Protein 3GK5 (pdb70)

CATH classification: 3.40.250.10

Organism: Thermoplasma volcanium (strain ATCC 51530 / DSM 4299 / JCM 9571 / NBRC 15438 / GSS1) (NCBI:txid273116)

Radius of gyration: 12.1 Å; Cα contacts (8 Å, |Δi|>4): 182; chains: 1; bounding box: 26×32×26 Å

Secondary structure (DSSP, 8-state):
--EE-HHHHHHTTTT-EEEE-S-HHHHTT-B-TT-EE--HHHHHHHGGGS-TTS-EEEE-SSSHHHHHHHHHHHTTT--EEEETTHHHHHHHTT---B--

InterPro domains:
  IPR001763 Rhodanese-like domain [PF00581] (108-194)
  IPR001763 Rhodanese-like domain [PS50206] (114-201)
  IPR001763 Rhodanese-like domain [SM00450] (104-198)
  IPR036873 Rhodanese-like domain superfamily [G3DSA:3.40.250.10] (101-205)
  IPR036873 Rhodanese-like domain superfamily [SSF52821] (93-201)
  IPR050229 Thiosulfate sulfurtransferase GlpE [PTHR43031] (103-199)

Structure (mmCIF, N/CA/C/O backbone):
data_3GK5
#
_entry.id   3GK5
#
_cell.length_a   89.446
_cell.length_b   89.446
_cell.length_c   34.554
_cell.angle_alpha   90.000
_cell.angle_beta   90.000
_cell.angle_gamma   120.000
#
_symmetry.space_group_name_H-M   'H 3'
#
loop_
_entity.id
_entity.type
_entity.pdbx_description
1 polymer 'Uncharacterized rhodanese-related protein TVG0868615'
2 water water
#
loop_
_atom_site.group_PDB
_atom_site.id
_atom_site.type_symbol
_atom_site.label_atom_id
_atom_site.label_alt_id
_atom_site.label_comp_id
_atom_site.label_asym_id
_atom_site.label_entity_id
_atom_site.label_seq_id
_atom_site.pdbx_PDB_ins_code
_atom_site.Cartn_x
_atom_site.Cartn_y
_ato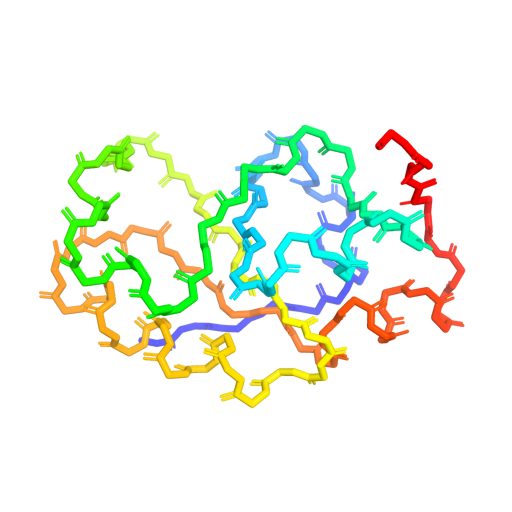m_site.Cartn_z
_atom_site.occupancy
_atom_site.B_iso_or_equiv
_atom_site.auth_seq_id
_atom_site.auth_comp_id
_atom_site.auth_asym_id
_atom_site.auth_atom_id
_atom_site.pdbx_PDB_model_num
ATOM 1 N N . TYR A 1 3 ? 41.174 12.617 -12.752 1.00 43.36 101 TYR A N 1
ATOM 2 C CA . TYR A 1 3 ? 41.042 11.230 -12.214 1.00 47.18 101 TYR A CA 1
ATOM 3 C C . TYR A 1 3 ? 42.128 10.304 -12.755 1.00 49.85 101 TYR A C 1
ATOM 4 O O . TYR A 1 3 ? 42.225 10.088 -13.965 1.00 49.98 101 TYR A O 1
ATOM 13 N N . ARG A 1 4 ? 42.940 9.761 -11.851 1.00 48.81 102 ARG A N 1
ATOM 14 C CA . ARG A 1 4 ? 44.010 8.842 -12.221 1.00 46.43 102 ARG A CA 1
ATOM 15 C C . ARG A 1 4 ? 43.888 7.567 -11.390 1.00 45.46 102 ARG A C 1
ATOM 16 O O . ARG A 1 4 ? 43.272 7.565 -10.326 1.00 47.07 102 ARG A O 1
ATOM 24 N N . SER A 1 5 ? 44.486 6.487 -11.875 1.00 43.00 103 SER A N 1
ATOM 25 C CA . SER A 1 5 ? 44.436 5.214 -11.173 1.00 39.50 103 SER A CA 1
ATOM 26 C C . SER A 1 5 ? 45.831 4.596 -11.109 1.00 37.23 103 SER A C 1
ATOM 27 O O . SER A 1 5 ? 46.705 4.951 -11.904 1.00 33.15 103 SER A O 1
ATOM 30 N N . ILE A 1 6 ? 46.036 3.675 -10.166 1.00 35.38 104 ILE A N 1
ATOM 31 C CA . ILE A 1 6 ? 47.336 3.022 -9.995 1.00 31.25 104 ILE A CA 1
ATOM 32 C C . ILE A 1 6 ? 47.260 1.551 -9.587 1.00 34.81 104 ILE A C 1
ATOM 33 O O . ILE A 1 6 ? 46.564 1.179 -8.649 1.00 31.28 104 ILE A O 1
ATOM 38 N N . ASN A 1 7 ? 48.008 0.728 -10.309 1.00 38.49 105 ASN A N 1
ATOM 39 C CA . ASN A 1 7 ? 48.075 -0.704 -10.072 1.00 36.58 105 ASN A CA 1
ATOM 40 C C . ASN A 1 7 ? 48.687 -0.986 -8.697 1.00 37.41 105 ASN A C 1
ATOM 41 O O . ASN A 1 7 ? 49.395 -0.146 -8.144 1.00 36.84 105 ASN A O 1
ATOM 46 N N . ALA A 1 8 ? 48.424 -2.172 -8.152 1.00 34.00 106 ALA A N 1
ATOM 47 C CA . ALA A 1 8 ? 48.972 -2.551 -6.850 1.00 31.27 106 ALA A CA 1
ATOM 48 C C . ALA A 1 8 ? 50.493 -2.640 -6.926 1.00 25.62 106 ALA A C 1
ATOM 49 O O . ALA A 1 8 ? 51.203 -2.080 -6.095 1.00 31.09 106 ALA A O 1
ATOM 51 N N . ALA A 1 9 ? 50.983 -3.354 -7.931 1.00 25.58 107 ALA A N 1
ATOM 52 C CA . ALA A 1 9 ? 52.413 -3.520 -8.117 1.00 30.74 107 ALA A CA 1
ATOM 53 C C . ALA A 1 9 ? 53.079 -2.162 -8.232 1.00 27.94 107 ALA A C 1
ATOM 54 O O . ALA A 1 9 ? 54.166 -1.946 -7.690 1.00 33.30 107 ALA A O 1
ATOM 56 N N . ASP A 1 10 ? 52.422 -1.249 -8.939 1.00 26.21 108 AS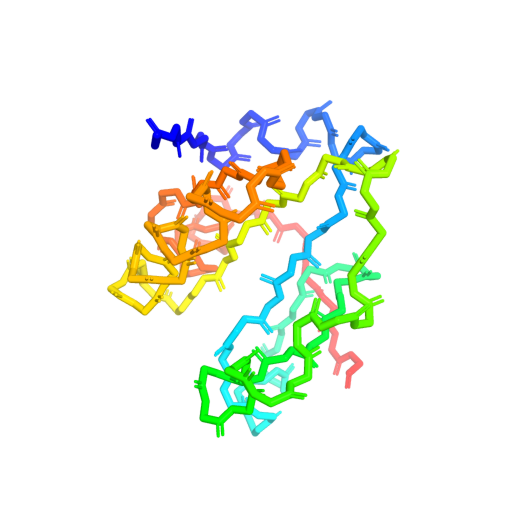P A N 1
ATOM 57 C CA . ASP A 1 10 ? 52.942 0.104 -9.121 1.00 26.07 108 ASP A CA 1
ATOM 58 C C . ASP A 1 10 ? 53.080 0.795 -7.773 1.00 28.42 108 ASP A C 1
ATOM 59 O O . ASP A 1 10 ? 54.146 1.317 -7.437 1.00 24.24 108 ASP A O 1
ATOM 64 N N . LEU A 1 11 ? 51.992 0.803 -7.006 1.00 24.23 109 LEU A N 1
ATOM 65 C 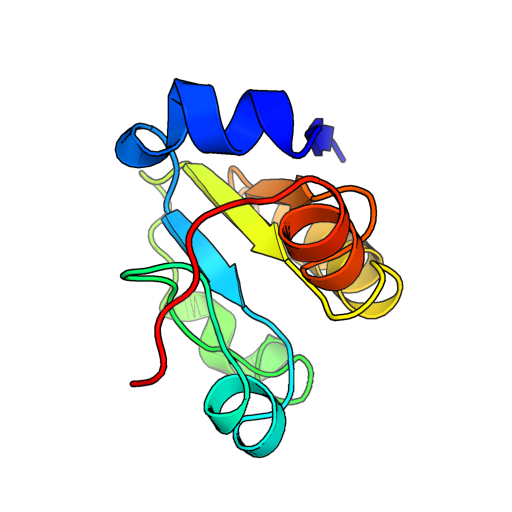CA . LEU A 1 11 ? 52.001 1.434 -5.692 1.00 28.01 109 LEU A CA 1
ATOM 66 C C . LEU A 1 11 ? 53.124 0.898 -4.813 1.00 24.70 109 LEU A C 1
ATOM 67 O O . LEU A 1 11 ? 53.895 1.670 -4.254 1.00 26.26 109 LEU A O 1
ATOM 72 N N . TYR A 1 12 ? 53.211 -0.422 -4.697 1.00 22.06 110 TYR A N 1
ATOM 73 C CA . TYR A 1 12 ? 54.232 -1.047 -3.867 1.00 22.16 110 TYR A CA 1
ATOM 74 C C . TYR A 1 12 ? 55.646 -0.679 -4.290 1.00 25.16 110 TYR A C 1
ATOM 75 O O . TYR A 1 12 ? 56.504 -0.433 -3.445 1.00 28.88 110 TYR A O 1
ATOM 84 N N . GLU A 1 13 ? 55.887 -0.632 -5.595 1.00 19.53 111 GLU A N 1
ATOM 85 C CA . GLU A 1 13 ? 57.203 -0.285 -6.106 1.00 19.80 111 GLU A CA 1
ATOM 86 C C . GLU A 1 13 ? 57.567 1.174 -5.839 1.00 19.56 111 GLU A C 1
ATOM 87 O O . GLU A 1 13 ? 58.745 1.533 -5.824 1.00 26.91 111 GLU A O 1
ATOM 93 N N . ASN A 1 14 ? 56.556 2.011 -5.638 1.00 19.99 112 ASN A N 1
ATOM 94 C CA . ASN A 1 14 ? 56.774 3.432 -5.390 1.00 21.52 112 ASN A CA 1
ATOM 95 C C . ASN A 1 14 ? 56.190 3.834 -4.044 1.00 21.09 112 ASN A C 1
ATOM 96 O O . ASN A 1 14 ? 55.969 5.013 -3.777 1.00 20.17 112 ASN A O 1
ATOM 101 N N . ILE A 1 15 ? 55.979 2.834 -3.194 1.00 23.36 113 ILE A N 1
ATOM 102 C CA . ILE A 1 15 ? 55.396 3.018 -1.871 1.00 23.24 113 ILE A CA 1
ATOM 103 C C . ILE A 1 15 ? 55.893 4.244 -1.096 1.00 24.59 113 ILE A C 1
ATOM 104 O O . ILE A 1 15 ? 55.119 4.888 -0.380 1.00 28.55 113 ILE A O 1
ATOM 109 N N . LYS A 1 16 ? 57.169 4.581 -1.239 1.00 28.56 114 LYS A N 1
ATOM 110 C CA . LYS A 1 16 ? 57.719 5.733 -0.531 1.00 23.62 114 LYS A CA 1
ATOM 111 C C . LYS A 1 16 ? 57.301 7.048 -1.187 1.00 22.55 114 LYS A C 1
ATOM 112 O O . LYS A 1 16 ? 57.324 8.107 -0.556 1.00 22.18 114 LYS A O 1
ATOM 118 N N . ALA A 1 17 ? 56.921 6.986 -2.456 1.00 15.25 115 ALA A N 1
ATOM 119 C CA . ALA A 1 17 ? 56.500 8.193 -3.153 1.00 17.40 115 ALA A CA 1
ATOM 120 C C . ALA A 1 17 ? 55.040 8.555 -2.848 1.00 20.86 115 ALA A C 1
ATOM 121 O O . ALA A 1 17 ? 54.610 9.685 -3.093 1.00 22.79 115 ALA A O 1
ATOM 123 N N . TYR A 1 18 ? 54.281 7.603 -2.315 1.00 19.62 116 TYR A N 1
ATOM 124 C CA . TYR A 1 18 ? 52.881 7.854 -1.993 1.00 27.89 116 TYR A CA 1
ATOM 125 C C . TYR A 1 18 ? 52.610 7.815 -0.510 1.00 24.00 116 TYR A C 1
ATOM 126 O O . TYR A 1 18 ? 53.432 7.352 0.280 1.00 29.49 116 TYR A O 1
ATOM 135 N N . THR A 1 19 ? 51.428 8.305 -0.160 1.00 22.72 117 THR A N 1
ATOM 136 C CA . THR A 1 19 ? 50.934 8.330 1.205 1.00 21.84 117 THR A CA 1
ATOM 137 C C . THR A 1 19 ? 49.557 7.709 1.090 1.00 17.17 117 THR A C 1
ATOM 138 O O . THR A 1 19 ? 48.610 8.372 0.713 1.00 15.79 117 THR A O 1
ATOM 142 N N . VAL A 1 20 ? 49.463 6.426 1.402 1.00 26.52 118 VAL A N 1
ATOM 143 C CA . VAL A 1 20 ? 48.208 5.699 1.303 1.00 23.68 118 VAL A CA 1
ATOM 144 C C . VAL A 1 20 ? 47.093 6.287 2.159 1.00 26.59 118 VAL A C 1
ATOM 145 O O . VAL A 1 20 ? 47.265 6.464 3.366 1.00 27.76 118 VAL A O 1
ATOM 149 N N . LEU A 1 21 ? 45.954 6.585 1.534 1.00 21.11 119 LEU A N 1
ATOM 150 C CA . LEU A 1 21 ? 44.794 7.112 2.259 1.00 22.09 119 LEU A CA 1
ATOM 151 C C . LEU A 1 21 ? 43.749 5.998 2.276 1.00 19.74 11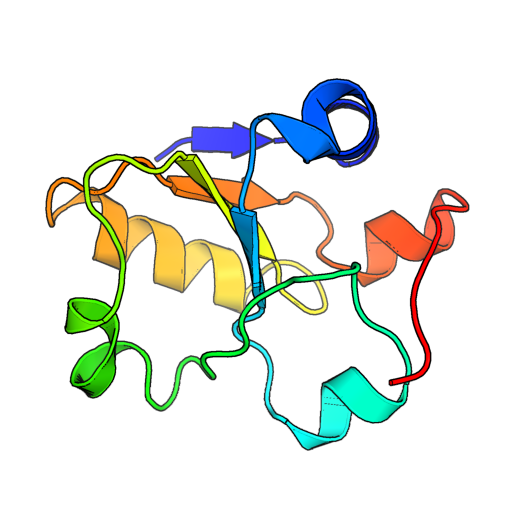9 LEU A C 1
ATOM 152 O O . LEU A 1 21 ? 43.198 5.641 1.232 1.00 18.46 119 LEU A O 1
ATOM 157 N N . ASP A 1 22 ? 43.471 5.456 3.458 1.00 14.97 120 ASP A N 1
ATOM 158 C CA . ASP A 1 22 ? 42.499 4.371 3.587 1.00 16.14 120 ASP A CA 1
ATOM 159 C C . ASP A 1 22 ? 41.157 4.970 3.976 1.00 16.84 120 ASP A C 1
ATOM 160 O O . ASP A 1 22 ? 40.998 5.473 5.085 1.00 16.44 120 ASP A O 1
ATOM 165 N N . VAL A 1 23 ? 40.196 4.907 3.055 1.00 24.83 121 VAL A N 1
ATOM 166 C CA . VAL A 1 23 ? 38.870 5.481 3.267 1.00 22.77 121 VAL A CA 1
ATOM 167 C C . VAL A 1 23 ? 37.805 4.511 3.755 1.00 14.64 121 VAL A C 1
ATOM 168 O O . VAL A 1 23 ? 36.611 4.803 3.699 1.00 19.21 121 VAL A O 1
ATOM 172 N N . ARG A 1 24 ? 38.250 3.365 4.246 1.00 21.37 122 ARG A N 1
ATOM 173 C CA . ARG A 1 24 ? 37.359 2.341 4.770 1.00 19.44 122 ARG A CA 1
ATOM 174 C C . ARG A 1 24 ? 37.011 2.696 6.209 1.00 14.72 122 ARG A C 1
ATOM 175 O O . ARG A 1 24 ? 37.619 3.586 6.799 1.00 19.78 122 ARG A O 1
ATOM 183 N N . GLU A 1 25 ? 36.031 1.997 6.767 1.00 18.14 123 GLU A N 1
ATOM 184 C CA . GLU A 1 25 ? 35.624 2.233 8.143 1.00 24.69 123 GLU A CA 1
ATOM 185 C C . GLU A 1 25 ? 36.703 1.653 9.047 1.00 22.68 123 GLU A C 1
ATOM 186 O O . GLU A 1 25 ? 37.337 0.657 8.707 1.00 25.34 123 GLU A O 1
ATOM 192 N N . PRO A 1 26 ? 36.925 2.274 10.213 1.00 23.61 124 PRO A 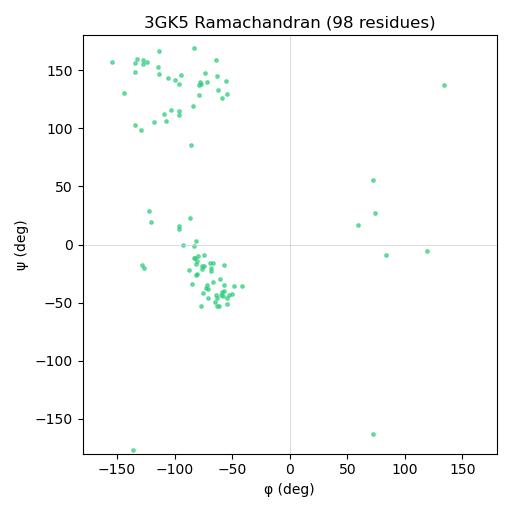N 1
ATOM 193 C CA . PRO A 1 26 ? 37.935 1.844 11.186 1.00 20.23 124 PRO A CA 1
ATOM 194 C C . PRO A 1 26 ? 37.970 0.366 11.572 1.00 27.81 124 PRO A C 1
ATOM 195 O O . PRO A 1 26 ? 39.052 -0.189 11.779 1.00 35.59 124 PRO A O 1
ATOM 199 N N . PHE A 1 27 ? 36.810 -0.280 11.657 1.00 27.89 125 PHE A N 1
ATOM 200 C CA . PHE A 1 27 ? 36.772 -1.697 12.032 1.00 23.84 125 PHE A CA 1
ATOM 201 C C . PHE A 1 27 ? 37.348 -2.589 10.954 1.00 22.77 125 PHE A C 1
ATOM 202 O O . PHE A 1 27 ? 37.659 -3.746 11.205 1.00 30.13 125 PHE A O 1
ATOM 210 N N . GLU A 1 28 ? 37.481 -2.051 9.752 1.00 21.65 126 GLU A N 1
ATOM 211 C CA . GLU A 1 28 ? 38.004 -2.821 8.640 1.00 15.76 126 GLU A CA 1
ATOM 212 C C . GLU A 1 28 ? 39.515 -2.900 8.652 1.00 14.36 126 GLU A C 1
ATOM 213 O O . GLU A 1 28 ? 40.088 -3.836 8.110 1.00 20.74 126 GLU A O 1
ATOM 219 N N . LEU A 1 29 ? 40.167 -1.918 9.262 1.00 19.51 127 LEU A N 1
ATOM 220 C CA . LEU A 1 29 ? 41.623 -1.910 9.295 1.00 18.66 127 LEU A CA 1
ATOM 221 C C . LEU A 1 29 ? 42.224 -2.887 10.294 1.00 16.07 127 LEU A C 1
ATOM 222 O O . LEU A 1 29 ? 43.389 -3.249 10.186 1.00 16.82 127 LEU A O 1
ATOM 227 N N . ILE A 1 30 ? 41.432 -3.335 11.257 1.00 24.36 128 ILE A N 1
ATOM 228 C CA . ILE A 1 30 ? 41.961 -4.267 12.234 1.00 28.96 128 ILE A CA 1
ATOM 229 C C . ILE A 1 30 ? 42.295 -5.593 11.552 1.00 27.82 128 ILE A C 1
ATOM 230 O O . ILE A 1 30 ? 43.024 -6.418 12.102 1.00 26.96 128 ILE A O 1
ATOM 235 N N . PHE A 1 31 ? 41.776 -5.791 10.345 1.00 19.99 129 PHE A N 1
ATOM 236 C CA . PHE A 1 31 ? 42.052 -7.021 9.626 1.00 19.74 129 PHE A CA 1
ATOM 237 C C . PHE A 1 31 ? 43.260 -6.883 8.700 1.00 20.59 129 PHE A C 1
ATOM 238 O O . PHE A 1 31 ? 43.654 -7.829 8.026 1.00 24.56 129 PHE A O 1
ATOM 246 N N . GLY A 1 32 ? 43.861 -5.701 8.685 1.00 24.86 130 GLY A N 1
ATOM 247 C CA . GLY A 1 32 ? 45.024 -5.494 7.845 1.00 25.39 130 GLY A CA 1
ATOM 248 C C . GLY A 1 32 ? 44.964 -4.199 7.066 1.00 25.35 130 GLY A C 1
ATOM 249 O O . GLY A 1 32 ? 43.915 -3.833 6.532 1.00 33.63 130 GLY A O 1
ATOM 250 N N . SER A 1 33 ? 46.089 -3.496 7.009 1.00 21.14 131 SER A N 1
ATOM 251 C CA . SER A 1 33 ? 46.153 -2.242 6.278 1.00 21.98 131 SER A CA 1
ATOM 252 C C . SER A 1 33 ? 47.572 -1.967 5.829 1.00 17.29 131 SER A C 1
ATOM 253 O O . SER A 1 33 ? 48.523 -2.498 6.390 1.00 21.36 131 SER A O 1
ATOM 256 N N . ILE A 1 34 ? 47.716 -1.150 4.797 1.00 18.96 132 ILE A N 1
ATOM 257 C CA . ILE A 1 34 ? 49.039 -0.820 4.310 1.00 16.37 132 ILE A CA 1
ATOM 258 C C . ILE A 1 34 ? 49.678 0.087 5.338 1.00 17.36 132 ILE A C 1
ATOM 259 O O . ILE A 1 34 ? 49.027 0.969 5.897 1.00 16.89 132 ILE A O 1
ATOM 264 N N . ALA A 1 35 ? 50.958 -0.142 5.584 1.00 20.12 133 ALA A N 1
ATOM 265 C CA . ALA A 1 35 ? 51.710 0.618 6.569 1.00 21.05 133 ALA A CA 1
ATOM 266 C C . ALA A 1 35 ? 51.699 2.125 6.375 1.00 25.30 133 ALA A C 1
ATOM 267 O O . ALA A 1 35 ? 51.802 2.633 5.253 1.00 25.64 133 ALA A O 1
ATOM 269 N N . ASN A 1 36 ? 51.602 2.824 7.504 1.00 27.16 134 ASN A N 1
ATOM 270 C CA . ASN A 1 36 ? 51.590 4.281 7.553 1.00 23.23 134 ASN A CA 1
ATOM 271 C C . ASN A 1 36 ? 50.447 4.910 6.764 1.00 22.77 134 ASN A C 1
ATOM 272 O O . ASN A 1 36 ? 50.485 6.100 6.461 1.00 19.27 134 ASN A O 1
ATOM 277 N N . SER A 1 37 ? 49.432 4.125 6.424 1.00 22.97 135 SER A N 1
ATOM 278 C CA . SER A 1 37 ? 48.313 4.684 5.681 1.00 33.47 135 SER A CA 1
ATOM 279 C C . SER A 1 37 ? 47.395 5.443 6.645 1.00 33.22 135 SER A C 1
ATOM 280 O O . SER A 1 37 ? 47.012 4.918 7.691 1.00 41.31 135 SER A O 1
ATOM 283 N N . ILE A 1 38 ? 47.076 6.691 6.310 1.00 29.42 136 ILE A N 1
ATOM 284 C CA . ILE A 1 38 ? 46.188 7.491 7.141 1.00 22.13 136 ILE A CA 1
ATOM 285 C C . ILE A 1 38 ? 44.768 7.016 6.879 1.00 22.97 136 ILE A C 1
ATOM 286 O O . ILE A 1 38 ? 44.394 6.766 5.731 1.00 23.05 136 ILE A O 1
ATOM 291 N N . ASN A 1 39 ? 43.980 6.906 7.945 1.00 16.87 137 ASN A N 1
ATOM 292 C CA . ASN A 1 39 ? 42.608 6.436 7.837 1.00 17.94 137 ASN A CA 1
ATOM 293 C C . ASN A 1 39 ? 41.553 7.536 7.922 1.00 17.35 137 ASN A C 1
ATOM 294 O O . ASN A 1 39 ? 41.416 8.213 8.941 1.00 18.55 137 ASN A O 1
ATOM 299 N N . ILE A 1 40 ? 40.826 7.714 6.827 1.00 12.42 138 ILE A N 1
ATOM 300 C CA . ILE A 1 40 ? 39.741 8.668 6.775 1.00 12.49 138 ILE A CA 1
ATOM 301 C C . ILE A 1 40 ? 38.547 7.989 6.110 1.00 19.89 138 ILE A C 1
ATOM 302 O O . ILE A 1 40 ? 38.513 7.816 4.888 1.00 21.71 138 ILE A O 1
ATOM 307 N N . PRO A 1 41 ? 37.558 7.572 6.914 1.00 23.24 139 PRO A N 1
ATOM 308 C CA . PRO A 1 41 ? 36.368 6.912 6.360 1.00 15.38 139 PRO A CA 1
ATOM 309 C C . PRO A 1 41 ? 35.627 7.885 5.454 1.00 17.30 139 PRO A C 1
ATOM 310 O O . PRO A 1 41 ? 35.615 9.074 5.731 1.00 25.18 139 PRO A O 1
ATOM 314 N N . ILE A 1 42 ? 35.030 7.388 4.372 1.00 20.07 140 ILE A N 1
ATOM 315 C CA . ILE A 1 42 ? 34.290 8.237 3.434 1.00 26.57 140 ILE A CA 1
ATOM 316 C C . ILE A 1 42 ? 33.167 9.023 4.108 1.00 29.58 140 ILE A C 1
ATOM 317 O O . ILE A 1 42 ? 32.658 9.997 3.550 1.00 28.40 140 ILE A O 1
ATOM 322 N N . SER A 1 43 ? 32.769 8.594 5.301 1.00 32.91 141 SER A N 1
ATOM 323 C CA . SER A 1 43 ? 31.694 9.266 6.027 1.00 36.82 141 SER A CA 1
ATOM 324 C C . SER A 1 43 ? 32.228 10.464 6.787 1.00 37.51 141 SER A C 1
ATOM 325 O O . SER A 1 43 ? 31.478 11.196 7.443 1.00 38.85 141 SER A O 1
ATOM 328 N N . GLU A 1 44 ? 33.534 10.666 6.685 1.00 31.47 142 GLU A N 1
ATOM 329 C CA . GLU A 1 44 ? 34.174 11.776 7.359 1.00 27.27 142 GLU A CA 1
ATOM 330 C C . GLU A 1 44 ? 35.013 12.564 6.380 1.00 21.87 142 GLU A C 1
ATOM 331 O O . GLU A 1 44 ? 35.351 13.713 6.641 1.00 28.71 142 GLU A O 1
ATOM 337 N N . LEU A 1 45 ? 35.325 11.948 5.245 1.00 18.31 143 LEU A N 1
ATOM 338 C CA . LEU A 1 45 ? 36.166 12.583 4.236 1.00 19.10 143 LEU A CA 1
ATOM 339 C C . LEU A 1 45 ? 35.707 13.988 3.886 1.00 17.58 143 LEU A C 1
ATOM 340 O O . LEU A 1 45 ? 36.517 14.902 3.753 1.00 25.45 143 LEU A O 1
ATOM 345 N N . ARG A 1 46 ? 34.403 14.159 3.739 1.00 27.68 144 ARG A N 1
ATOM 346 C CA . ARG A 1 46 ? 33.847 15.458 3.408 1.00 30.69 144 ARG A CA 1
ATOM 347 C C . ARG A 1 46 ? 34.214 16.521 4.444 1.00 24.85 144 ARG A C 1
ATOM 348 O O . ARG A 1 46 ? 34.601 17.623 4.085 1.00 23.49 144 ARG A O 1
ATOM 356 N N . GLU A 1 47 ? 34.118 16.181 5.725 1.00 34.60 145 GLU A N 1
ATOM 357 C CA . GLU A 1 47 ? 34.428 17.136 6.784 1.00 34.05 145 GLU A CA 1
ATOM 358 C C . GLU A 1 47 ? 35.886 17.193 7.207 1.00 37.18 145 GLU A C 1
ATOM 359 O O . GLU A 1 47 ? 36.327 18.188 7.782 1.00 40.22 145 GLU A O 1
ATOM 365 N N . LYS A 1 48 ? 36.644 16.138 6.942 1.00 39.90 146 LYS A N 1
ATOM 366 C CA . LYS A 1 48 ? 38.033 16.136 7.376 1.00 39.07 146 LYS A CA 1
ATOM 367 C C . LYS A 1 48 ? 39.085 15.945 6.295 1.00 32.76 146 LYS A C 1
ATOM 368 O O . LYS A 1 48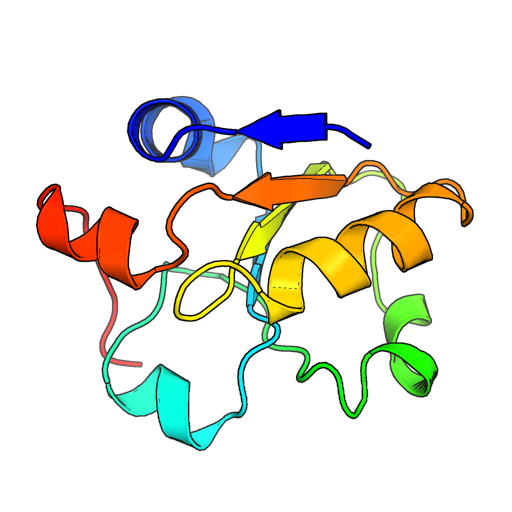 ? 40.169 15.436 6.565 1.00 35.89 146 LYS A O 1
ATOM 374 N N . TRP A 1 49 ? 38.774 16.365 5.077 1.00 25.26 147 TRP A N 1
ATOM 375 C CA . TRP A 1 49 ? 39.725 16.229 3.984 1.00 27.72 147 TRP A CA 1
ATOM 376 C C . TRP A 1 49 ? 40.717 17.390 4.016 1.00 34.05 147 TRP A C 1
ATOM 377 O O . TRP A 1 49 ? 41.731 17.380 3.316 1.00 34.83 147 TRP A O 1
ATOM 388 N N . LYS A 1 50 ? 40.403 18.394 4.828 1.00 35.80 148 LYS A N 1
ATOM 389 C CA . LYS A 1 50 ? 41.232 19.579 4.958 1.00 36.47 148 LYS A CA 1
ATOM 390 C C . LYS A 1 50 ? 42.542 19.225 5.635 1.00 32.41 148 LYS A C 1
ATOM 391 O O . LYS A 1 50 ? 43.537 19.942 5.519 1.00 33.37 148 LYS A O 1
ATOM 397 N N . ILE A 1 51 ? 42.538 18.096 6.327 1.00 32.95 149 ILE A N 1
ATOM 398 C CA . ILE A 1 51 ? 43.715 17.627 7.040 1.00 37.49 149 ILE A CA 1
ATOM 399 C C . ILE A 1 51 ? 44.757 17.078 6.073 1.00 34.05 149 ILE A C 1
ATOM 400 O O . ILE A 1 51 ? 45.886 16.801 6.461 1.00 41.18 149 ILE A O 1
ATOM 405 N N . LEU A 1 52 ? 44.372 16.936 4.811 1.00 30.93 150 LEU A N 1
ATOM 406 C CA . LEU A 1 52 ? 45.265 16.416 3.786 1.00 29.25 150 LEU A CA 1
ATOM 407 C C . LEU A 1 52 ? 46.269 17.447 3.276 1.00 33.76 150 LEU A C 1
ATOM 408 O O . LEU A 1 52 ? 45.917 18.604 3.042 1.00 44.94 150 LEU A O 1
ATOM 413 N N . GLU A 1 53 ? 47.518 17.018 3.106 1.00 32.97 151 GLU A N 1
ATOM 414 C CA . GLU A 1 53 ? 48.587 17.890 2.611 1.00 33.51 151 GLU A CA 1
ATOM 415 C C . GLU A 1 53 ? 48.487 18.062 1.105 1.00 34.55 151 GLU A C 1
ATOM 416 O O . GLU A 1 53 ? 48.225 17.104 0.378 1.00 34.67 151 GLU A O 1
ATOM 422 N N . ARG A 1 54 ? 48.729 19.279 0.637 1.00 37.78 152 ARG A N 1
ATOM 423 C CA . ARG A 1 54 ? 48.654 19.569 -0.788 1.00 36.98 152 ARG A CA 1
ATOM 424 C C . ARG A 1 54 ? 49.942 19.155 -1.481 1.00 35.81 152 ARG A C 1
ATOM 425 O O . ARG A 1 54 ? 49.952 18.845 -2.674 1.00 37.99 152 ARG A O 1
ATOM 433 N N . ASP A 1 55 ? 51.026 19.149 -0.710 1.00 34.83 153 ASP A N 1
ATOM 434 C CA . ASP A 1 55 ? 52.347 18.788 -1.211 1.00 27.75 153 ASP A CA 1
ATOM 435 C C . ASP A 1 55 ? 52.609 17.288 -1.153 1.00 32.76 153 ASP A C 1
ATOM 436 O O . ASP A 1 55 ? 53.762 16.859 -1.124 1.00 38.63 153 ASP A O 1
ATOM 441 N N . LYS A 1 56 ? 51.548 16.492 -1.127 1.00 28.72 154 LYS A N 1
ATOM 442 C CA . LYS A 1 56 ? 51.712 15.051 -1.089 1.00 30.10 154 LYS A CA 1
ATOM 443 C C . LYS A 1 56 ? 50.989 14.372 -2.224 1.00 30.19 154 LYS A C 1
ATOM 444 O O . LYS A 1 56 ? 50.056 14.927 -2.800 1.00 26.48 154 LYS A O 1
ATOM 450 N N . LYS A 1 57 ? 51.449 13.167 -2.544 1.00 33.12 155 LYS A N 1
ATOM 451 C CA . LYS A 1 57 ? 50.871 12.340 -3.598 1.00 26.21 155 LYS A CA 1
ATOM 452 C C . LYS A 1 57 ? 50.132 11.219 -2.877 1.00 20.64 155 LYS A C 1
ATOM 453 O O . LYS A 1 57 ? 50.751 10.310 -2.332 1.00 21.66 155 LYS A O 1
ATOM 459 N N . TYR A 1 58 ? 48.808 11.286 -2.869 1.00 19.27 156 TYR A N 1
ATOM 460 C CA . TYR A 1 58 ? 48.017 10.276 -2.182 1.00 22.53 156 TYR A CA 1
ATOM 461 C C . TYR A 1 58 ? 47.529 9.124 -3.049 1.00 26.12 156 TYR A C 1
ATOM 462 O O . TYR A 1 58 ? 47.215 9.296 -4.228 1.00 33.43 156 TYR A O 1
ATOM 471 N N . ALA A 1 59 ? 47.472 7.948 -2.437 1.00 18.26 157 ALA A N 1
ATOM 472 C CA . ALA A 1 59 ? 46.985 6.741 -3.090 1.00 22.13 157 ALA A CA 1
ATOM 473 C C . ALA A 1 59 ? 45.754 6.323 -2.276 1.00 17.87 157 ALA A C 1
ATOM 474 O O . ALA A 1 59 ? 45.876 5.820 -1.154 1.00 24.12 157 ALA A O 1
ATOM 476 N N . VAL A 1 60 ? 44.570 6.548 -2.836 1.00 16.24 158 VAL A N 1
ATOM 477 C CA . VAL A 1 60 ? 43.327 6.234 -2.137 1.00 10.62 158 VAL A CA 1
ATOM 478 C C . VAL A 1 60 ? 42.950 4.785 -2.300 1.00 9.92 158 VAL A C 1
ATOM 479 O O . VAL A 1 60 ? 42.724 4.304 -3.410 1.00 20.70 158 VAL A O 1
ATOM 483 N N . ILE A 1 61 ? 42.872 4.090 -1.178 1.00 11.45 159 ILE A N 1
ATOM 484 C CA . ILE A 1 61 ? 42.553 2.689 -1.223 1.00 9.12 159 ILE A CA 1
ATOM 485 C C . ILE A 1 61 ? 41.223 2.383 -0.585 1.00 11.38 159 ILE A C 1
ATOM 486 O O . ILE A 1 61 ? 40.761 3.074 0.316 1.00 21.98 159 ILE A O 1
ATOM 491 N N . CYS A 1 62 ? 40.621 1.313 -1.057 1.00 14.71 160 CYS A N 1
ATOM 492 C CA . CYS A 1 62 ? 39.324 0.901 -0.577 1.00 25.52 160 CYS A CA 1
ATOM 493 C C . CYS A 1 62 ? 39.328 -0.618 -0.366 1.00 21.13 160 CYS A C 1
ATOM 494 O O . CYS A 1 62 ? 40.358 -1.258 -0.542 1.00 28.03 160 CYS A O 1
ATOM 497 N N . ALA A 1 63 ? 38.205 -1.208 0.015 1.00 23.11 161 ALA A N 1
ATOM 498 C CA . ALA A 1 63 ? 38.196 -2.660 0.192 1.00 29.05 161 ALA A CA 1
ATOM 499 C C . ALA A 1 63 ? 38.281 -3.305 -1.183 1.00 24.75 161 ALA A C 1
ATOM 500 O O . ALA A 1 63 ? 39.060 -4.236 -1.395 1.00 22.97 161 ALA A O 1
ATOM 502 N N . HIS A 1 64 ? 37.479 -2.795 -2.116 1.00 26.64 162 HIS A N 1
ATOM 503 C CA . HIS A 1 64 ? 37.455 -3.318 -3.477 1.00 34.30 162 HIS A CA 1
ATOM 504 C C . HIS A 1 64 ? 37.665 -2.243 -4.532 1.00 24.28 162 HIS A C 1
ATOM 505 O O . HIS A 1 64 ? 38.019 -2.556 -5.664 1.00 31.97 162 HIS A O 1
ATOM 512 N N . GLY A 1 65 ? 37.434 -0.986 -4.162 1.00 25.40 163 GLY A N 1
ATOM 513 C CA . GLY A 1 65 ? 37.632 0.108 -5.096 1.00 25.76 163 GLY A CA 1
ATOM 514 C C . GLY A 1 65 ? 36.408 0.950 -5.412 1.00 28.29 163 GLY A C 1
ATOM 515 O O . GLY A 1 65 ? 36.498 1.961 -6.109 1.00 34.42 163 GLY A O 1
ATOM 516 N N . ASN A 1 66 ? 35.257 0.547 -4.897 1.00 27.12 164 ASN A N 1
ATOM 517 C CA . ASN A 1 66 ? 34.024 1.276 -5.152 1.00 22.16 164 ASN A CA 1
ATOM 518 C C . ASN A 1 66 ? 33.958 2.598 -4.389 1.00 27.09 164 ASN A C 1
ATOM 519 O O . ASN A 1 66 ? 33.466 3.596 -4.914 1.00 28.71 164 ASN A O 1
ATOM 524 N N . ARG A 1 67 ? 34.471 2.604 -3.160 1.00 21.43 165 ARG A N 1
ATOM 525 C CA . ARG A 1 67 ? 34.458 3.801 -2.322 1.00 15.91 165 ARG A CA 1
ATOM 526 C C . ARG A 1 67 ? 35.644 4.718 -2.618 1.00 24.11 165 ARG A C 1
ATOM 527 O O . ARG A 1 67 ? 35.536 5.942 -2.534 1.00 19.40 165 ARG A O 1
ATOM 535 N N . SER A 1 68 ? 36.780 4.123 -2.961 1.00 19.28 166 SER A N 1
ATOM 536 C CA . SER A 1 68 ? 37.960 4.901 -3.283 1.00 18.07 166 SER A CA 1
ATOM 537 C C . SER A 1 68 ? 37.689 5.741 -4.534 1.00 25.66 166 SER A C 1
ATOM 538 O O . SER A 1 68 ? 38.039 6.919 -4.585 1.00 23.43 166 SER A O 1
ATOM 541 N N . ALA A 1 69 ? 37.051 5.136 -5.533 1.00 25.44 167 ALA A N 1
ATOM 542 C CA . ALA A 1 69 ? 36.744 5.830 -6.782 1.00 21.02 167 ALA A CA 1
ATOM 543 C C . ALA A 1 69 ? 35.977 7.114 -6.538 1.00 21.99 167 ALA A C 1
ATOM 544 O O . ALA A 1 69 ? 36.296 8.156 -7.116 1.00 27.56 167 ALA A O 1
ATOM 546 N N . ALA A 1 70 ? 34.967 7.036 -5.679 1.00 19.97 168 ALA A N 1
ATOM 547 C CA . ALA A 1 70 ? 34.149 8.201 -5.369 1.00 18.81 168 ALA A CA 1
ATOM 548 C C . ALA A 1 70 ? 34.936 9.275 -4.615 1.00 22.34 168 ALA A C 1
ATOM 549 O O . ALA A 1 70 ? 34.695 10.471 -4.787 1.00 22.05 168 ALA A O 1
ATOM 551 N N . ALA A 1 71 ? 35.892 8.848 -3.799 1.00 20.20 169 ALA A N 1
ATOM 552 C CA . ALA A 1 71 ? 36.716 9.784 -3.043 1.00 22.78 169 ALA A CA 1
ATOM 553 C C . ALA A 1 71 ? 37.672 10.529 -3.979 1.00 22.19 169 ALA A C 1
ATOM 554 O O . ALA A 1 71 ? 37.925 11.719 -3.811 1.00 18.81 169 ALA A O 1
ATOM 556 N N . VAL A 1 72 ? 38.208 9.824 -4.964 1.00 20.51 170 VAL A N 1
ATOM 557 C CA . VAL A 1 72 ? 39.130 10.446 -5.887 1.00 15.11 170 VAL A CA 1
ATOM 558 C C . VAL A 1 72 ? 38.491 11.567 -6.692 1.00 19.00 170 VAL A C 1
ATOM 559 O O . VAL A 1 72 ? 39.070 12.636 -6.831 1.00 19.28 170 VAL A O 1
ATOM 563 N N . GLU A 1 73 ? 37.295 11.322 -7.218 1.00 28.45 171 GLU A N 1
ATOM 564 C CA . GLU A 1 73 ? 36.586 12.320 -8.015 1.00 27.39 171 GLU A CA 1
ATOM 565 C C . GLU A 1 73 ? 36.319 13.572 -7.186 1.00 25.70 171 GLU A C 1
ATOM 566 O O . GLU A 1 73 ? 36.250 14.676 -7.714 1.00 22.59 171 GLU A O 1
ATOM 572 N N . PHE A 1 74 ? 36.173 13.383 -5.881 1.00 28.34 172 PHE A N 1
ATOM 573 C CA . PHE A 1 74 ? 35.909 14.479 -4.967 1.00 22.67 172 PHE A CA 1
ATOM 574 C C . PHE A 1 74 ? 37.170 15.291 -4.679 1.00 23.00 172 PHE A C 1
ATOM 575 O O . PHE A 1 74 ? 37.183 16.509 -4.836 1.00 27.70 172 PHE A O 1
ATOM 583 N N . LEU A 1 75 ? 38.237 14.618 -4.270 1.00 20.55 173 LEU A N 1
ATOM 584 C CA . LEU A 1 75 ? 39.475 15.313 -3.937 1.00 25.73 173 LEU A CA 1
ATOM 585 C C . LEU A 1 75 ? 40.247 15.800 -5.162 1.00 33.39 173 LEU A C 1
ATOM 586 O O . LEU A 1 75 ? 41.113 16.666 -5.045 1.00 36.05 173 LEU A O 1
ATOM 591 N N . SER A 1 76 ? 39.942 15.242 -6.330 1.00 30.38 174 SER A N 1
ATOM 592 C CA . SER A 1 76 ? 40.632 15.632 -7.552 1.00 28.67 174 SER A CA 1
ATOM 593 C C . SER A 1 76 ? 40.212 17.027 -7.988 1.00 33.44 174 SER A C 1
ATOM 594 O O . SER A 1 76 ? 41.015 17.790 -8.521 1.00 42.96 174 SER A O 1
ATOM 597 N N . GLN A 1 77 ? 38.949 17.363 -7.762 1.00 36.31 175 GLN A N 1
ATOM 598 C CA . GLN A 1 77 ? 38.451 18.671 -8.155 1.00 41.55 175 GLN A CA 1
ATOM 599 C C . GLN A 1 77 ? 38.851 19.727 -7.136 1.00 40.44 175 GLN A C 1
ATOM 600 O O . GLN A 1 77 ? 38.677 20.917 -7.372 1.00 47.24 175 GLN A O 1
ATOM 606 N N . LEU A 1 78 ? 39.384 19.293 -5.998 1.00 39.37 176 LEU A N 1
ATOM 607 C CA . LEU A 1 78 ? 39.804 20.231 -4.965 1.00 34.19 176 LEU A CA 1
ATOM 608 C C . LEU A 1 78 ? 41.295 20.523 -5.089 1.00 36.69 176 LEU A C 1
ATOM 609 O O . LEU A 1 78 ? 41.913 21.070 -4.171 1.00 36.87 176 LEU A O 1
ATOM 614 N N . GLY A 1 79 ? 41.870 20.135 -6.223 1.00 29.41 177 GLY A N 1
ATOM 615 C CA . GLY A 1 79 ? 43.281 20.384 -6.468 1.00 33.96 177 GLY A CA 1
ATOM 616 C C . GLY A 1 79 ? 44.272 19.522 -5.711 1.00 33.85 177 GLY A C 1
ATO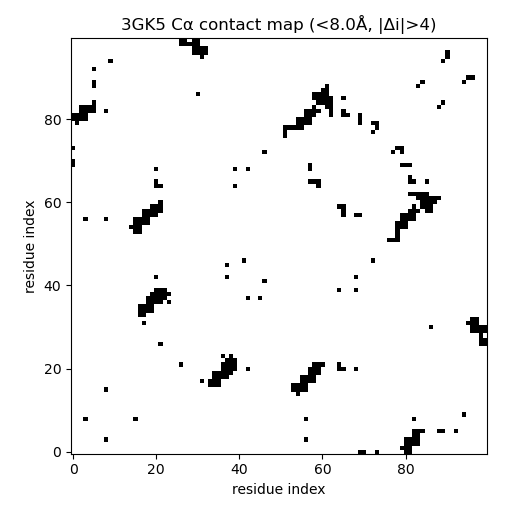M 617 O O . GLY A 1 79 ? 45.404 19.940 -5.463 1.00 30.12 177 GLY A O 1
ATOM 618 N N . LEU A 1 80 ? 43.857 18.316 -5.340 1.00 33.40 178 LEU A N 1
ATOM 619 C CA . LEU A 1 80 ? 44.745 17.418 -4.621 1.00 26.83 178 LEU A CA 1
ATOM 620 C C . LEU A 1 80 ? 45.348 16.387 -5.549 1.00 27.23 178 LEU A C 1
ATOM 621 O O . LEU A 1 80 ? 44.697 15.877 -6.462 1.00 16.16 178 LEU A O 1
ATOM 626 N N . ASN A 1 81 ? 46.615 16.095 -5.310 1.00 28.91 179 ASN A N 1
ATOM 627 C CA . ASN A 1 81 ? 47.328 15.118 -6.104 1.00 31.55 179 ASN A CA 1
ATOM 628 C C . ASN A 1 81 ? 47.065 13.732 -5.505 1.00 33.71 179 ASN A C 1
ATOM 629 O O . ASN A 1 81 ? 47.840 13.250 -4.673 1.00 31.29 179 ASN A O 1
ATOM 634 N N . ILE A 1 82 ? 45.952 13.117 -5.915 1.00 31.01 180 ILE A N 1
ATOM 635 C CA . ILE A 1 82 ? 45.570 11.789 -5.435 1.00 24.20 180 ILE A CA 1
ATOM 636 C C . ILE A 1 82 ? 45.284 10.850 -6.595 1.00 23.62 180 ILE A C 1
ATOM 637 O O . ILE A 1 82 ? 44.943 11.288 -7.689 1.00 34.28 180 ILE A O 1
ATOM 642 N N . VAL A 1 83 ? 45.423 9.553 -6.342 1.00 23.74 181 VAL A N 1
ATOM 643 C CA . VAL A 1 83 ? 45.181 8.529 -7.348 1.00 15.21 181 VAL A CA 1
ATOM 644 C C . VAL A 1 83 ? 44.341 7.418 -6.726 1.00 16.97 181 VAL A C 1
ATOM 645 O O . VAL A 1 83 ? 44.357 7.244 -5.513 1.00 25.55 181 VAL A O 1
ATOM 649 N N . ASP A 1 84 ? 43.614 6.671 -7.551 1.00 14.56 182 ASP A N 1
ATOM 650 C CA . ASP A 1 84 ? 42.772 5.574 -7.064 1.00 24.14 182 ASP A CA 1
ATOM 651 C C . ASP A 1 84 ? 43.541 4.256 -7.190 1.00 24.93 182 ASP A C 1
ATOM 652 O O . ASP A 1 84 ? 44.229 4.032 -8.186 1.00 35.08 182 ASP A O 1
ATOM 657 N N . VAL A 1 85 ? 43.443 3.398 -6.179 1.00 15.91 183 VAL A N 1
ATOM 658 C CA . VAL A 1 85 ? 44.135 2.111 -6.212 1.00 16.81 183 VAL A CA 1
ATOM 659 C C . VAL A 1 85 ? 43.200 0.999 -6.703 1.00 28.65 183 VAL A C 1
ATOM 660 O O . VAL A 1 85 ? 42.214 0.648 -6.043 1.00 24.54 183 VAL A O 1
ATOM 664 N N . GLU A 1 86 ? 43.532 0.438 -7.860 1.00 28.38 184 GLU A N 1
ATOM 665 C CA . GLU A 1 86 ? 42.736 -0.619 -8.477 1.00 29.88 184 GLU A CA 1
ATOM 666 C C . GLU A 1 86 ? 42.633 -1.902 -7.657 1.00 28.84 184 GLU A C 1
AT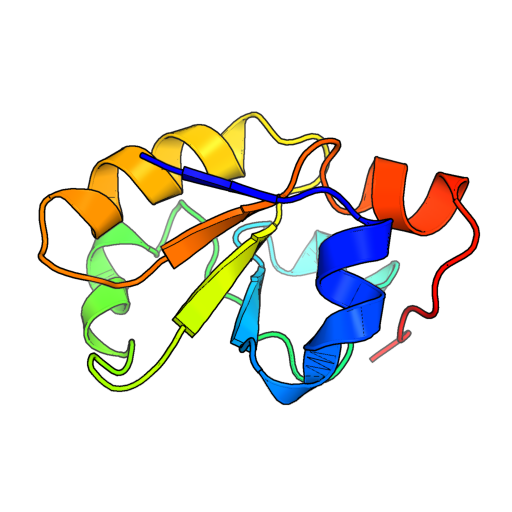OM 667 O O . GLU A 1 86 ? 43.633 -2.413 -7.159 1.00 21.61 184 GLU A O 1
ATOM 673 N N . GLY A 1 87 ? 41.414 -2.417 -7.534 1.00 27.40 185 GLY A N 1
ATOM 674 C CA . GLY A 1 87 ? 41.190 -3.646 -6.797 1.00 26.38 185 GLY A CA 1
ATOM 675 C C . GLY A 1 87 ? 41.055 -3.499 -5.292 1.00 28.51 185 GLY A C 1
ATOM 676 O O . GLY A 1 87 ? 40.691 -4.453 -4.600 1.00 33.08 185 GLY A O 1
ATOM 677 N N . GLY A 1 88 ? 41.344 -2.308 -4.781 1.00 22.86 186 GLY A N 1
ATOM 678 C CA . GLY A 1 88 ? 41.259 -2.086 -3.350 1.00 16.90 186 GLY A CA 1
ATOM 679 C C . GLY A 1 88 ? 42.401 -2.780 -2.634 1.00 20.98 186 GLY A C 1
ATOM 680 O O . GLY A 1 88 ? 43.405 -3.151 -3.251 1.00 23.86 186 GLY A O 1
ATOM 681 N N . ILE A 1 89 ? 42.259 -2.948 -1.325 1.00 20.70 187 ILE A N 1
ATOM 682 C CA . ILE A 1 89 ? 43.283 -3.619 -0.535 1.00 24.83 187 ILE A CA 1
ATOM 683 C C . ILE A 1 89 ? 43.083 -5.127 -0.710 1.00 28.41 187 ILE A C 1
ATOM 684 O O . ILE A 1 89 ? 43.952 -5.927 -0.373 1.00 36.70 187 ILE A O 1
ATOM 689 N N . GLN A 1 90 ? 41.924 -5.507 -1.243 1.00 32.90 188 GLN A N 1
ATOM 690 C CA . GLN A 1 90 ? 41.636 -6.909 -1.496 1.00 30.68 188 GLN A CA 1
ATOM 691 C C . GLN A 1 90 ? 42.663 -7.380 -2.520 1.00 29.70 188 GLN A C 1
ATOM 692 O O . GLN A 1 90 ? 43.360 -8.363 -2.302 1.00 33.27 188 GLN A O 1
ATOM 698 N N . SER A 1 91 ? 42.755 -6.653 -3.629 1.00 29.83 189 SER A N 1
ATOM 699 C CA . SER A 1 91 ? 43.690 -6.977 -4.695 1.00 25.72 189 SER A CA 1
ATOM 700 C C . SER A 1 91 ? 45.112 -6.947 -4.160 1.00 29.63 189 SER A C 1
ATOM 701 O O . SER A 1 91 ? 45.921 -7.827 -4.450 1.00 34.94 189 SER A O 1
ATOM 704 N N . TRP A 1 92 ? 45.409 -5.925 -3.371 1.00 26.07 190 TRP A N 1
ATOM 705 C CA . TRP A 1 92 ? 46.729 -5.768 -2.775 1.00 24.98 190 TRP A CA 1
ATOM 706 C C . TRP A 1 92 ? 47.160 -7.032 -2.027 1.00 20.91 190 TRP A C 1
ATOM 707 O O . TRP A 1 92 ? 48.304 -7.473 -2.143 1.00 24.83 190 TRP A O 1
ATOM 718 N N . ILE A 1 93 ? 46.231 -7.608 -1.268 1.00 22.12 191 ILE A N 1
ATOM 719 C CA . ILE A 1 93 ? 46.488 -8.821 -0.496 1.00 22.86 191 ILE A CA 1
ATOM 720 C C . ILE A 1 93 ? 46.534 -10.060 -1.388 1.00 27.62 191 ILE A C 1
ATOM 721 O O . ILE A 1 93 ? 47.395 -10.929 -1.216 1.00 30.98 191 ILE A O 1
ATOM 726 N N . GLU A 1 94 ? 45.615 -10.135 -2.346 1.00 27.85 192 GLU A N 1
ATOM 727 C CA . GLU A 1 94 ? 45.569 -11.271 -3.264 1.00 33.58 192 GLU A CA 1
ATOM 728 C C . GLU A 1 94 ? 46.901 -11.408 -3.988 1.00 30.64 192 GLU A C 1
ATOM 729 O O . GLU A 1 94 ? 47.343 -12.518 -4.272 1.00 25.15 192 GLU A O 1
ATOM 735 N N . GLU A 1 95 ? 47.532 -10.275 -4.287 1.00 25.10 193 GLU A N 1
ATOM 736 C CA . GLU A 1 95 ? 48.807 -10.282 -4.988 1.00 18.72 193 GLU A CA 1
ATOM 737 C C . GLU A 1 95 ? 49.978 -10.542 -4.054 1.00 25.23 193 GLU A C 1
ATOM 738 O O . GLU A 1 95 ? 51.134 -10.520 -4.474 1.00 23.75 193 GLU A O 1
ATOM 744 N N . GLY A 1 96 ? 49.677 -10.786 -2.783 1.00 29.73 194 GLY A N 1
ATOM 745 C CA . GLY A 1 96 ? 50.727 -11.066 -1.821 1.00 30.31 194 GLY A CA 1
ATOM 746 C C . GLY A 1 96 ? 51.561 -9.862 -1.429 1.00 27.16 194 GLY A C 1
ATOM 747 O O . GLY A 1 96 ? 52.780 -9.868 -1.558 1.00 27.31 194 GLY A O 1
ATOM 748 N N . TYR A 1 97 ? 50.911 -8.813 -0.950 1.00 33.86 195 TYR A N 1
ATOM 749 C CA . TYR A 1 97 ? 51.650 -7.638 -0.541 1.00 27.42 195 TYR A CA 1
ATOM 750 C C . TYR A 1 97 ? 51.558 -7.427 0.961 1.00 25.07 195 TYR A C 1
ATOM 751 O O . TYR A 1 97 ? 50.549 -7.737 1.589 1.00 27.93 195 TYR A O 1
ATOM 760 N N . PRO A 1 98 ? 52.628 -6.897 1.558 1.00 25.96 196 PRO A N 1
ATOM 761 C CA . PRO A 1 98 ? 52.706 -6.643 2.996 1.00 21.84 196 PRO A CA 1
ATOM 762 C C . PRO A 1 98 ? 51.586 -5.784 3.576 1.00 31.93 196 PRO A C 1
ATOM 763 O O . PRO A 1 98 ? 51.271 -4.694 3.080 1.00 22.75 196 PRO A O 1
ATOM 767 N N . VAL A 1 99 ? 50.992 -6.298 4.645 1.00 26.94 197 VAL A N 1
ATOM 768 C CA . VAL A 1 99 ? 49.918 -5.612 5.333 1.00 21.23 197 VAL A CA 1
ATOM 769 C C . VAL A 1 99 ? 50.199 -5.675 6.837 1.00 16.74 197 VAL A C 1
ATOM 770 O O . VAL A 1 99 ? 50.801 -6.631 7.324 1.00 20.97 197 VAL A O 1
ATOM 774 N N . VAL A 1 100 ? 49.774 -4.643 7.556 1.00 22.56 198 VAL A N 1
ATOM 775 C CA . VAL A 1 100 ? 49.990 -4.545 8.997 1.00 31.20 198 VAL A CA 1
ATOM 776 C C . VAL A 1 100 ? 48.740 -4.802 9.841 1.00 34.26 198 VAL A C 1
ATOM 777 O O . VAL A 1 100 ? 47.638 -4.399 9.473 1.00 32.43 198 VAL A O 1
ATOM 781 N N . LEU A 1 101 ? 48.937 -5.454 10.987 1.00 43.00 199 LEU A N 1
ATOM 782 C CA . LEU A 1 101 ? 47.860 -5.784 11.921 1.00 47.33 199 LEU A CA 1
ATOM 783 C C . LEU A 1 101 ? 47.474 -4.636 12.859 1.00 49.29 199 LEU A C 1
ATOM 784 O O . LEU A 1 101 ? 46.456 -4.703 13.546 1.00 48.39 199 LEU A O 1
ATOM 789 N N . GLU A 1 102 ? 48.291 -3.588 12.885 1.00 51.99 200 GLU A N 1
ATOM 790 C CA . GLU A 1 102 ? 48.038 -2.433 13.739 1.00 53.32 200 GLU A CA 1
ATOM 791 C C . GLU A 1 102 ? 46.595 -1.952 13.614 1.00 58.08 200 GLU A C 1
ATOM 792 O O . GLU A 1 102 ? 45.770 -2.177 14.505 1.00 57.69 200 GLU A O 1
#

Solvent-accessible surface area: 5680 Å² total; per-residue (Å²): 138,100,53,11,66,2,32,65,0,93,127,74,64,199,68,38,41,6,0,1,0,14,50,78,137,29,27,100,162,4,10,6,47,145,20,80,43,7,6,66,83,63,6,144,111,91,60,152,111,18,70,198,124,73,61,6,0,0,0,0,14,100,16,103,54,0,35,67,3,0,94,56,0,33,140,73,51,16,60,1,4,9,0,79,31,0,8,91,26,2,80,136,110,63,44,82,58,51,147,160

B-factor: mean 30.34, std 13.43, range [4.78, 79.34]

Sequence (100 aa):
YRSINAADLYENIKAYTVLDVREPFELIFGSIANSINIPISELREKWKILERDKKYAVICAHGNRSAAAVEFLSQLGLNIVDVEGGIQSWIEEGYPVVLE

Foldseek 3Di:
DAADELVRCVVCVVQEAEAEQDDPVVCLVWDDPNHHYHHLVCCVPPVVVDDQPGAYEYFYQQQPSSVVSCVVVVVVNHRYHYYHGGVPVNVVVPHDIDND

Nearest PDB structures (foldseek):
  3gk5-assembly1_A  TM=1.010E+00  e=7.984E-22  Thermoplasma volcanium GSS1
  3tp9-assembly1_B  TM=9.717E-01  e=1.505E-08  Alicyclobacillus acidocaldarius subsp. acidocaldarius DSM 446
  3ntd-assembly1_B  TM=9.382E-01  e=3.655E-07  Shewanella loihica PV-4
  3nta-assembly1_A  TM=9.254E-01  e=2.994E-07  Shewanella loihica PV-4
  3nt6-assembly1_B  TM=9.244E-01  e=3.420E-07  Shewanella loihica PV-4